Protein AF-A0A7C2ZKS8-F1 (afdb_monomer_lite)

pLDDT: mean 88.7, std 16.98, range [38.91, 98.94]

Secondary structure (DSSP, 8-state):
------------------S----EEEEEE--SSSEE--EEEEE-SS-EEEE----EEPPTTSSS-HHHHHHHHHHHHHHHHHHHTT-SEEEE-S-STTT--S-GGGGTTSEEEE--TTSS--HHHHHHHHHHHHHHHHHHHSS---PPP-

Foldseek 3Di:
DDDDPDDDDDDDDDPPPCPPFDKDKDQLDPDQQFKHARWMWIDTPPFIEIFQLAIHTHDPPHDDDPVVSVVSSVSSNVSSLVSLVVGQAYEQEFQDRRRDDLPLVSCPNHHYHYDDLPPPDDPVRSVSVLSSVQSNCCVPVVDGDDDDDD

Sequence (150 aa):
MNDHGSRVKEPSNLPSSHASRGIRFKLVWFDSFGAKSSCVLVETDDVTVLIDPGVAVMHPSFPASSVEKALWAAKGRRAIVNAARRADVIVVSHYHWDHFTRDPDVYRNKLLLAKNPNEYINDSQRKRAVEFYSNLWKTFGGKTIEFKPR

Structure (mmCIF, N/CA/C/O backbone):
data_AF-A0A7C2ZKS8-F1
#
_entry.id   AF-A0A7C2ZKS8-F1
#
loop_
_atom_site.group_PDB
_atom_site.id
_atom_site.type_symbol
_atom_site.label_atom_id
_atom_site.label_alt_id
_atom_site.label_comp_id
_atom_site.label_asym_id
_atom_site.label_entity_id
_atom_site.label_seq_id
_atom_site.pdbx_PDB_ins_code
_atom_site.Cartn_x
_atom_site.Cartn_y
_atom_site.Cartn_z
_atom_site.occupancy
_atom_site.B_iso_or_equiv
_atom_site.auth_seq_id
_atom_site.auth_comp_id
_atom_site.auth_asym_id
_atom_site.auth_atom_id
_atom_site.pdbx_PDB_model_num
ATOM 1 N N . MET A 1 1 ? -64.590 -29.586 42.656 1.00 47.16 1 MET A N 1
ATOM 2 C CA . MET A 1 1 ? -63.423 -30.009 41.851 1.00 47.16 1 MET A CA 1
ATOM 3 C C . MET A 1 1 ? -63.354 -29.125 40.618 1.00 47.16 1 MET A C 1
ATOM 5 O O . MET A 1 1 ? -64.418 -28.791 40.112 1.00 47.16 1 MET A O 1
ATOM 9 N N . ASN A 1 2 ? -62.132 -28.780 40.192 1.00 38.91 2 ASN A N 1
ATOM 10 C CA . ASN A 1 2 ? -61.731 -27.893 39.078 1.00 38.91 2 ASN A CA 1
ATOM 11 C C . ASN A 1 2 ? -61.537 -26.440 39.550 1.00 38.91 2 ASN A C 1
ATOM 13 O O . ASN A 1 2 ? -62.477 -25.655 39.570 1.00 38.91 2 ASN A O 1
ATOM 17 N N . ASP A 1 3 ? -60.454 -26.132 40.262 1.00 41.72 3 ASP A N 1
ATOM 18 C CA . ASP A 1 3 ? -59.037 -25.995 39.855 1.00 41.72 3 ASP A CA 1
ATOM 19 C C . ASP A 1 3 ? -58.748 -24.716 39.046 1.00 41.72 3 ASP A C 1
ATOM 21 O O . ASP A 1 3 ? -59.310 -24.456 37.982 1.00 41.72 3 ASP A O 1
ATOM 25 N N . HIS A 1 4 ? -57.894 -23.889 39.644 1.00 47.81 4 HIS A N 1
ATOM 26 C CA . HIS A 1 4 ? -57.495 -22.556 39.233 1.00 47.81 4 HIS A CA 1
ATOM 27 C C . HIS A 1 4 ? -56.308 -22.652 38.272 1.00 47.81 4 HIS A C 1
ATOM 29 O O . HIS A 1 4 ? -55.168 -22.830 38.693 1.00 47.81 4 HIS A O 1
ATOM 35 N N . GLY A 1 5 ? -56.563 -22.463 36.976 1.00 40.81 5 GLY A N 1
ATOM 36 C CA . GLY A 1 5 ? -55.514 -22.323 35.967 1.00 40.81 5 GLY A CA 1
ATOM 37 C C . GLY A 1 5 ? -54.734 -21.018 36.142 1.00 40.81 5 GLY A C 1
ATOM 38 O O . GLY A 1 5 ? -55.121 -19.967 35.629 1.00 40.81 5 GLY A O 1
ATOM 39 N N . SER A 1 6 ? -53.625 -21.084 36.872 1.00 46.25 6 SER A N 1
ATOM 40 C CA . SER A 1 6 ? -52.622 -20.032 36.999 1.00 46.25 6 SER A CA 1
ATOM 41 C C . SER A 1 6 ? -51.887 -19.839 35.666 1.00 46.25 6 SER A C 1
ATOM 43 O O . SER A 1 6 ? -51.210 -20.721 35.145 1.00 46.25 6 SER A O 1
ATOM 45 N N . ARG A 1 7 ? -52.032 -18.645 35.082 1.00 48.78 7 ARG A N 1
ATOM 46 C CA . ARG A 1 7 ? -51.347 -18.240 33.850 1.00 48.78 7 ARG A CA 1
ATOM 47 C C . ARG A 1 7 ? -49.870 -17.985 34.156 1.00 48.78 7 ARG A C 1
ATOM 49 O O . ARG A 1 7 ? -49.509 -16.907 34.626 1.00 48.78 7 ARG A O 1
ATOM 56 N N . VAL A 1 8 ? -49.026 -18.977 33.889 1.00 46.84 8 VAL A N 1
ATOM 57 C CA . VAL A 1 8 ? -47.565 -18.832 33.895 1.00 46.84 8 VAL A CA 1
ATOM 58 C C . VAL A 1 8 ? -47.191 -17.815 32.813 1.00 46.84 8 VAL A C 1
ATOM 60 O O . VAL A 1 8 ? -47.468 -18.015 31.632 1.00 46.84 8 VAL A O 1
ATOM 63 N N . LYS A 1 9 ? -46.619 -16.677 33.219 1.00 50.72 9 LYS A N 1
ATOM 64 C CA . LYS A 1 9 ? -45.973 -15.740 32.295 1.00 50.72 9 LYS A CA 1
ATOM 65 C C . LYS A 1 9 ? -44.639 -16.355 31.881 1.00 50.72 9 LYS A C 1
ATOM 67 O O . LYS A 1 9 ? -43.769 -16.523 32.732 1.00 50.72 9 LYS A O 1
ATOM 72 N N . GLU A 1 10 ? -44.488 -16.687 30.603 1.00 43.31 10 GLU A N 1
ATOM 73 C CA . GLU A 1 10 ? -43.179 -17.027 30.045 1.00 43.31 10 GLU A CA 1
ATOM 74 C C . GLU A 1 10 ? -42.218 -15.835 30.196 1.00 43.31 10 GLU A C 1
ATOM 76 O O . GLU A 1 10 ? -42.640 -14.683 30.017 1.00 43.31 10 GLU A O 1
ATOM 81 N N . PRO A 1 11 ? -40.943 -16.067 30.552 1.00 43.53 11 PRO A N 1
ATOM 82 C CA . PRO A 1 11 ? -39.980 -14.991 30.657 1.00 43.53 11 PRO A CA 1
ATOM 83 C C . PRO A 1 11 ? -39.669 -14.430 29.268 1.00 43.53 11 PRO A C 1
ATOM 85 O O . PRO A 1 11 ? -39.454 -15.151 28.299 1.00 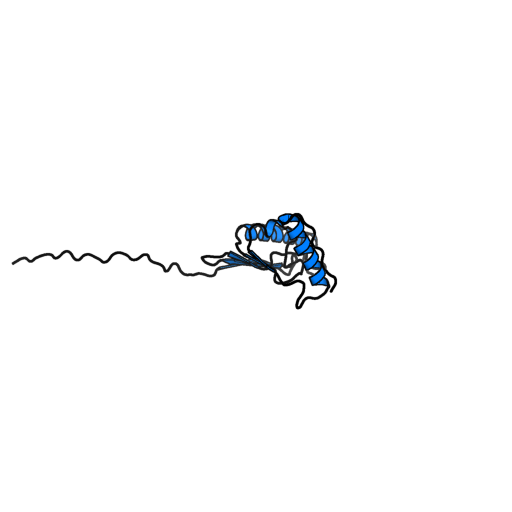43.53 11 PRO A O 1
ATOM 88 N N . SER A 1 12 ? -39.645 -13.102 29.215 1.00 50.84 12 SER A N 1
ATOM 89 C CA . SER A 1 12 ? -39.218 -12.271 28.096 1.00 50.84 12 SER A CA 1
ATOM 90 C C . SER A 1 12 ? -37.953 -12.804 27.419 1.00 50.84 12 SER A C 1
ATOM 92 O O . SER A 1 12 ? -36.918 -12.938 28.073 1.00 50.84 12 SER A O 1
ATOM 94 N N . ASN A 1 13 ? -38.025 -13.018 26.103 1.00 45.91 13 ASN A N 1
ATOM 95 C CA . ASN A 1 13 ? -36.863 -13.228 25.245 1.00 45.91 13 ASN A CA 1
ATOM 96 C C . ASN A 1 13 ? -35.845 -12.097 25.462 1.00 45.91 13 ASN A C 1
ATOM 98 O O . ASN A 1 13 ? -36.068 -10.959 25.045 1.00 45.91 13 ASN A O 1
ATOM 102 N N . LEU A 1 14 ? -34.726 -12.417 26.117 1.00 52.81 14 LEU A N 1
ATOM 103 C CA . LEU A 1 14 ? -33.522 -11.595 26.065 1.00 52.81 14 LEU A CA 1
ATOM 104 C C . LEU A 1 14 ? -33.044 -11.506 24.605 1.00 52.81 14 LEU A C 1
ATOM 106 O O . LEU A 1 14 ? -33.163 -12.490 23.869 1.00 52.81 14 LEU A O 1
ATOM 110 N N . PRO A 1 15 ? -32.470 -10.372 24.168 1.00 44.88 15 PRO A N 1
ATOM 111 C CA . PRO A 1 15 ? -31.873 -10.290 22.844 1.00 44.88 15 PRO A CA 1
ATOM 112 C C . PRO A 1 15 ? -30.735 -11.313 22.743 1.00 44.88 15 PRO A C 1
ATOM 114 O O . PRO A 1 15 ? -29.824 -11.330 23.572 1.00 44.88 15 PRO A O 1
ATOM 117 N N . SER A 1 16 ? -30.792 -12.173 21.726 1.00 48.72 16 SER A N 1
ATOM 118 C CA . SER A 1 16 ? -29.760 -13.162 21.418 1.00 48.72 16 SER A CA 1
ATOM 119 C C . SER A 1 16 ? -28.473 -12.456 20.970 1.00 48.72 16 SER A C 1
ATOM 121 O O . SER A 1 16 ? -28.247 -12.234 19.781 1.00 48.72 16 SER A O 1
ATOM 123 N N . SER A 1 17 ? -27.621 -12.071 21.917 1.00 54.75 17 SER A N 1
ATOM 124 C CA . SER A 1 17 ? -26.376 -11.323 21.684 1.00 54.75 17 SER A CA 1
ATOM 125 C C . SER A 1 17 ? -25.179 -12.202 21.298 1.00 54.75 17 SER A C 1
ATOM 127 O O . SER A 1 17 ? -24.029 -11.870 21.588 1.00 54.75 17 SER A O 1
ATOM 129 N N . HIS A 1 18 ? -25.421 -13.309 20.598 1.00 52.72 18 HIS A N 1
ATOM 130 C CA . HIS A 1 18 ? -24.368 -14.210 20.132 1.00 52.72 18 HIS A CA 1
ATOM 131 C C . HIS A 1 18 ? -24.548 -14.558 18.651 1.00 52.72 18 HIS A C 1
ATOM 133 O O . HIS A 1 18 ? -24.567 -15.723 18.267 1.00 52.72 18 HIS A O 1
ATOM 139 N N . ALA A 1 19 ? -24.645 -13.533 17.797 1.00 59.50 19 ALA A N 1
ATOM 140 C CA . ALA A 1 19 ? -24.120 -13.690 16.445 1.00 59.50 19 ALA A CA 1
ATOM 141 C C . ALA A 1 19 ? -22.628 -14.025 16.599 1.00 59.50 19 ALA A C 1
ATOM 143 O O . ALA A 1 19 ? -21.915 -13.347 17.340 1.00 59.50 19 ALA A O 1
ATOM 144 N N . SER A 1 20 ? -22.182 -15.130 16.009 1.00 54.72 20 SER A N 1
ATOM 145 C CA . SER A 1 20 ? -20.803 -15.600 16.123 1.00 54.72 20 SER A CA 1
ATOM 146 C C . SER A 1 20 ? -19.832 -14.476 15.762 1.00 54.72 20 SER A C 1
ATOM 148 O O . SER A 1 20 ? -19.815 -14.052 14.606 1.00 54.72 20 SER A O 1
ATOM 150 N N . ARG A 1 21 ? -19.024 -14.025 16.729 1.00 65.94 21 ARG A N 1
ATOM 151 C CA . ARG A 1 21 ? -17.939 -13.073 16.481 1.00 65.94 21 ARG A CA 1
ATOM 152 C C . ARG A 1 21 ? -16.917 -13.725 15.567 1.00 65.94 21 ARG A C 1
ATOM 154 O O . ARG A 1 21 ? -16.159 -14.589 16.008 1.00 65.94 21 ARG A O 1
ATOM 161 N N . GLY A 1 22 ? -16.962 -13.390 14.284 1.00 84.81 22 GLY A N 1
ATOM 162 C CA . GLY A 1 22 ? -16.230 -14.110 13.250 1.00 84.81 22 GLY A CA 1
ATOM 163 C C . GLY A 1 22 ? -15.167 -13.234 12.613 1.00 84.81 22 GLY A C 1
ATOM 164 O O . GLY A 1 22 ? -15.488 -12.212 12.018 1.00 84.81 22 GLY A O 1
ATOM 165 N N . ILE A 1 23 ? -13.909 -13.668 12.668 1.00 95.06 23 ILE A N 1
ATOM 166 C CA . ILE A 1 23 ? -12.851 -13.083 11.841 1.00 95.06 23 ILE A CA 1
ATOM 167 C C . ILE A 1 23 ? -12.920 -13.746 10.467 1.00 95.06 23 ILE A C 1
ATOM 169 O O . ILE A 1 23 ? -12.784 -14.966 10.350 1.00 95.06 23 ILE A O 1
ATOM 173 N N . ARG A 1 24 ? -13.108 -12.947 9.417 1.00 96.56 24 ARG A N 1
ATOM 174 C CA . ARG A 1 24 ? -12.983 -13.387 8.023 1.00 96.56 24 ARG A CA 1
ATOM 175 C C . ARG A 1 24 ? -11.754 -12.745 7.410 1.00 96.56 24 ARG A C 1
ATOM 177 O O . ARG A 1 24 ? -11.436 -11.599 7.703 1.00 96.56 24 ARG A O 1
ATOM 184 N N . PHE A 1 25 ? -11.077 -13.464 6.526 1.00 96.81 25 PHE A N 1
ATOM 185 C CA . PHE A 1 25 ? -9.995 -12.887 5.743 1.00 96.81 25 PHE A CA 1
ATOM 186 C C . PHE A 1 25 ? -10.114 -13.276 4.275 1.00 96.81 25 PHE A C 1
ATOM 188 O O . PHE A 1 25 ? -10.605 -14.349 3.923 1.00 96.81 25 PHE A O 1
ATOM 195 N N . LYS A 1 26 ? -9.648 -12.380 3.409 1.00 97.94 26 LYS A N 1
ATOM 196 C CA . LYS A 1 26 ? -9.589 -12.562 1.964 1.00 97.94 26 LYS A CA 1
ATOM 197 C C . LYS A 1 26 ? -8.220 -12.140 1.460 1.00 97.94 26 LYS A C 1
ATOM 199 O O . LYS A 1 26 ? -7.814 -10.995 1.643 1.00 97.94 26 LYS A O 1
ATOM 204 N N . LEU A 1 27 ? -7.561 -13.036 0.736 1.00 98.19 27 LEU A N 1
ATOM 205 C CA . LEU A 1 27 ? -6.410 -12.688 -0.091 1.00 98.19 27 LEU A CA 1
ATOM 206 C C . LEU A 1 27 ? -6.925 -11.858 -1.279 1.00 98.19 27 LEU A C 1
ATOM 208 O O . LEU A 1 27 ? -7.576 -12.388 -2.180 1.00 98.19 27 LEU A O 1
ATOM 212 N N . VAL A 1 28 ? -6.732 -10.537 -1.238 1.00 98.19 28 VAL A N 1
ATOM 213 C CA . VAL A 1 28 ? -7.241 -9.607 -2.264 1.00 98.19 28 VAL A CA 1
ATOM 214 C C . VAL A 1 28 ? -6.432 -9.757 -3.544 1.00 98.19 28 VAL A C 1
ATOM 216 O O . VAL A 1 28 ? -6.995 -9.876 -4.633 1.00 98.19 28 VAL A O 1
ATOM 219 N N . TRP A 1 29 ? -5.111 -9.763 -3.389 1.00 98.00 29 TRP A N 1
ATOM 220 C CA . TRP A 1 29 ? -4.151 -10.170 -4.400 1.00 98.00 29 TRP A CA 1
ATOM 221 C C . TRP A 1 29 ? -2.924 -10.701 -3.660 1.00 98.00 29 TRP A C 1
ATOM 223 O O . TRP A 1 29 ? -2.346 -9.994 -2.841 1.00 98.00 29 TRP A O 1
ATOM 233 N N . PHE A 1 30 ? -2.567 -11.958 -3.899 1.00 94.88 30 PHE A N 1
ATOM 234 C CA . PHE A 1 30 ? -1.475 -12.629 -3.195 1.00 94.88 30 PHE A CA 1
ATOM 235 C C . PHE A 1 30 ? -0.768 -13.558 -4.182 1.00 94.88 30 PHE A C 1
ATOM 237 O O . PHE A 1 30 ? -0.955 -14.771 -4.179 1.00 94.88 30 PHE A O 1
ATOM 244 N N . ASP A 1 31 ? -0.056 -12.943 -5.122 1.00 89.75 31 ASP A N 1
ATOM 245 C CA . ASP A 1 31 ? 0.596 -13.620 -6.240 1.00 89.75 31 ASP A CA 1
ATOM 246 C C . ASP A 1 31 ? 2.103 -13.365 -6.210 1.00 89.75 31 ASP A C 1
ATOM 248 O O . ASP A 1 31 ? 2.573 -12.317 -5.764 1.00 89.75 31 ASP A O 1
ATOM 252 N N . SER A 1 32 ? 2.857 -14.328 -6.726 1.00 84.31 32 SER A N 1
ATOM 253 C CA . SER A 1 32 ? 4.285 -14.206 -7.005 1.00 84.31 32 SER A CA 1
ATOM 254 C C . SER A 1 32 ? 4.646 -14.676 -8.419 1.00 84.31 32 SER A C 1
ATOM 256 O O . SER A 1 32 ? 5.820 -14.684 -8.770 1.00 84.31 32 SER A O 1
ATOM 258 N N . PHE A 1 33 ? 3.675 -15.032 -9.264 1.00 83.88 33 PHE A N 1
ATOM 259 C CA . PHE A 1 33 ? 3.925 -15.586 -10.593 1.00 83.88 33 PHE A CA 1
ATOM 260 C C . PHE A 1 33 ? 4.122 -14.506 -11.664 1.00 83.88 33 PHE A C 1
ATOM 262 O O . PHE A 1 33 ? 4.982 -14.641 -12.539 1.00 83.88 33 PHE A O 1
ATOM 269 N N . GLY A 1 34 ? 3.381 -13.395 -11.588 1.00 88.62 34 GLY A N 1
ATOM 270 C CA . GLY A 1 34 ? 3.553 -12.288 -12.535 1.00 88.62 34 GLY A CA 1
ATOM 271 C C . GLY A 1 34 ? 3.181 -10.898 -12.025 1.00 88.62 34 GLY A C 1
ATOM 272 O O . GLY A 1 34 ? 3.681 -9.907 -12.565 1.00 88.62 34 GLY A O 1
ATOM 273 N N . ALA A 1 35 ? 2.391 -10.798 -10.958 1.00 94.88 35 ALA A N 1
ATOM 274 C CA . ALA A 1 35 ? 2.070 -9.535 -10.304 1.00 94.88 35 ALA A CA 1
ATOM 275 C C . ALA A 1 35 ? 2.190 -9.680 -8.785 1.00 94.88 35 ALA A C 1
ATOM 277 O O . ALA A 1 35 ? 1.233 -10.047 -8.106 1.00 94.88 35 ALA A O 1
ATOM 278 N N . LYS A 1 36 ? 3.376 -9.358 -8.266 1.00 96.50 36 LYS A N 1
ATOM 279 C CA . LYS A 1 36 ? 3.726 -9.468 -6.854 1.00 96.50 36 LYS A CA 1
ATOM 280 C C . LYS A 1 36 ? 2.789 -8.650 -5.971 1.00 96.50 36 LYS A C 1
ATOM 282 O O . LYS A 1 36 ? 2.611 -7.461 -6.238 1.00 96.50 36 LYS A O 1
ATOM 287 N N . SER A 1 37 ? 2.235 -9.261 -4.928 1.00 97.69 37 SER A N 1
ATOM 288 C CA . SER A 1 37 ? 1.467 -8.582 -3.875 1.00 97.69 37 SER A CA 1
ATOM 289 C C . SER A 1 37 ? 1.349 -9.467 -2.640 1.00 97.69 37 SER A C 1
ATOM 291 O O . SER A 1 37 ? 1.419 -10.689 -2.755 1.00 97.69 37 SER A O 1
ATOM 293 N N . SER A 1 38 ? 1.107 -8.842 -1.490 1.00 97.69 38 SER A N 1
ATOM 294 C CA . SER A 1 38 ? 0.719 -9.515 -0.245 1.00 97.69 38 SER A CA 1
ATOM 295 C C . SER A 1 38 ? -0.534 -8.877 0.370 1.00 97.69 38 SER A C 1
ATOM 297 O O . SER A 1 38 ? -0.620 -8.710 1.583 1.00 97.69 38 SER A O 1
ATOM 299 N N . CYS A 1 39 ? -1.499 -8.482 -0.465 1.00 98.62 39 CYS A N 1
ATOM 300 C CA . CYS A 1 39 ? -2.658 -7.711 -0.030 1.00 98.62 39 CYS A CA 1
ATOM 301 C C . CYS A 1 39 ? -3.757 -8.600 0.571 1.00 98.62 39 CYS A C 1
ATOM 303 O O . CYS A 1 39 ? -4.326 -9.465 -0.110 1.00 98.62 39 CYS A O 1
ATOM 305 N N . VAL A 1 40 ? -4.098 -8.351 1.837 1.00 98.69 40 VAL A N 1
ATOM 306 C CA . VAL A 1 40 ? -5.084 -9.129 2.603 1.00 98.69 40 VAL A CA 1
ATOM 307 C C . VAL A 1 40 ? -6.128 -8.200 3.207 1.00 98.69 40 VAL A C 1
ATOM 309 O O . VAL A 1 40 ? -5.791 -7.198 3.827 1.00 98.69 40 VAL A O 1
ATOM 312 N N . LEU A 1 41 ? -7.403 -8.543 3.050 1.00 98.75 41 LEU A N 1
ATOM 313 C CA . LEU A 1 41 ? -8.504 -7.888 3.745 1.00 98.75 41 LEU A CA 1
ATOM 314 C C . LEU A 1 41 ? -8.944 -8.766 4.911 1.00 98.75 41 LEU A C 1
ATOM 316 O O . LEU A 1 41 ? -9.266 -9.932 4.696 1.00 98.75 41 LEU A O 1
ATOM 320 N N . VAL A 1 42 ? -8.983 -8.204 6.111 1.00 98.50 42 VAL A N 1
ATOM 321 C CA . VAL A 1 42 ? -9.476 -8.847 7.329 1.00 98.50 42 VAL A CA 1
ATOM 322 C C . VAL A 1 42 ? -10.730 -8.106 7.777 1.00 98.50 42 VAL A C 1
ATOM 324 O O . VAL A 1 42 ? -10.718 -6.887 7.896 1.00 98.50 42 VAL A O 1
ATOM 327 N N . GLU A 1 43 ? -11.813 -8.835 7.995 1.00 98.12 43 GLU A N 1
ATOM 328 C CA . GLU A 1 43 ? -13.113 -8.308 8.404 1.00 98.12 43 GLU A CA 1
ATOM 329 C C . GLU A 1 43 ? -13.465 -8.914 9.767 1.00 98.12 43 GLU A C 1
ATOM 331 O O . GLU A 1 43 ? -13.544 -10.140 9.904 1.00 98.12 43 GLU A O 1
ATOM 336 N N . THR A 1 44 ? -13.668 -8.059 10.766 1.00 96.38 44 THR A N 1
ATOM 337 C CA . THR A 1 44 ? -14.322 -8.408 12.036 1.00 96.38 44 THR A CA 1
ATOM 338 C C . THR A 1 44 ? -15.756 -7.870 12.030 1.00 96.38 44 THR A C 1
ATOM 340 O O . THR A 1 44 ? -16.244 -7.384 11.006 1.00 96.38 44 THR A O 1
ATOM 343 N N . ASP A 1 45 ? -16.463 -7.978 13.155 1.00 94.50 45 ASP A N 1
ATOM 344 C CA . ASP A 1 45 ? -17.828 -7.451 13.269 1.00 94.50 45 ASP A CA 1
ATOM 345 C C . ASP A 1 45 ? -17.876 -5.913 13.310 1.00 94.50 45 ASP A C 1
ATOM 347 O O . ASP A 1 45 ? -18.919 -5.323 13.039 1.00 94.50 45 ASP A O 1
ATOM 351 N N . ASP A 1 46 ? -16.764 -5.268 13.668 1.00 95.88 46 ASP A N 1
ATOM 352 C CA . ASP A 1 46 ? -16.672 -3.843 13.994 1.00 95.88 46 ASP A CA 1
ATOM 353 C C . ASP A 1 46 ? -15.611 -3.076 13.193 1.00 95.88 46 ASP A C 1
ATOM 355 O O . ASP A 1 46 ? -15.694 -1.851 13.107 1.00 95.88 46 ASP A O 1
ATOM 359 N N . VAL A 1 47 ? -14.628 -3.761 12.600 1.00 97.75 47 VAL A N 1
ATOM 360 C CA . VAL A 1 47 ? -13.562 -3.122 11.824 1.00 97.75 47 VAL A CA 1
ATOM 361 C C . VAL A 1 47 ? -13.138 -3.962 10.621 1.00 97.75 47 VAL A C 1
ATOM 363 O O . VAL A 1 47 ? -12.960 -5.180 10.682 1.00 97.75 47 VAL A O 1
ATOM 366 N N . THR A 1 48 ? -12.915 -3.283 9.500 1.00 98.56 48 THR A N 1
ATOM 367 C CA . THR A 1 48 ? -12.309 -3.867 8.307 1.00 98.56 48 THR A CA 1
ATOM 368 C C . THR A 1 48 ? -10.896 -3.325 8.110 1.00 98.56 48 THR A C 1
ATOM 370 O O . THR A 1 48 ? -10.681 -2.121 7.957 1.00 98.56 48 THR A O 1
ATOM 373 N N . VAL A 1 49 ? -9.913 -4.222 8.072 1.00 98.81 49 VAL A N 1
ATOM 374 C CA . VAL A 1 49 ? -8.487 -3.898 7.948 1.00 98.81 49 VAL A CA 1
ATOM 375 C C . VAL A 1 49 ? -7.960 -4.385 6.603 1.00 98.81 49 VAL A C 1
ATOM 377 O O . VAL A 1 49 ? -8.016 -5.575 6.300 1.00 98.81 49 VAL A O 1
ATOM 380 N N . LEU A 1 50 ? -7.409 -3.480 5.796 1.00 98.88 50 LEU A N 1
ATOM 381 C CA . LEU A 1 50 ? -6.682 -3.822 4.574 1.00 98.88 50 LEU A CA 1
ATOM 382 C C . LEU A 1 50 ? -5.178 -3.739 4.825 1.00 98.88 50 LEU A C 1
ATOM 384 O O . LEU A 1 50 ? -4.649 -2.680 5.151 1.00 98.88 50 LEU A O 1
ATOM 388 N N . ILE A 1 51 ? -4.486 -4.853 4.648 1.00 98.88 51 ILE A N 1
ATOM 389 C CA . ILE A 1 51 ? -3.053 -4.980 4.888 1.00 98.88 51 ILE A CA 1
ATOM 390 C C . ILE A 1 51 ? -2.331 -4.977 3.545 1.00 98.88 51 ILE A C 1
ATOM 392 O O . ILE A 1 51 ? -2.701 -5.727 2.644 1.00 98.88 51 ILE A O 1
ATOM 396 N N . ASP A 1 52 ? -1.304 -4.137 3.440 1.00 98.69 52 ASP A N 1
ATOM 397 C CA . ASP A 1 52 ? -0.353 -4.043 2.334 1.00 98.69 52 ASP A CA 1
ATOM 398 C C . ASP A 1 52 ? -0.995 -3.889 0.938 1.00 98.69 52 ASP A C 1
ATOM 400 O O . ASP A 1 52 ? -0.850 -4.758 0.071 1.00 98.69 52 ASP A O 1
ATOM 404 N N . PRO A 1 53 ? -1.702 -2.770 0.672 1.00 98.44 53 PRO A N 1
ATOM 405 C CA . PRO A 1 53 ? -2.429 -2.526 -0.575 1.00 98.44 53 PRO A CA 1
ATOM 406 C C . PRO A 1 53 ? -1.509 -2.153 -1.754 1.00 98.44 53 PRO A C 1
ATOM 408 O O . PRO A 1 53 ? -1.711 -1.133 -2.419 1.00 98.44 53 PRO A O 1
ATOM 411 N N . GLY A 1 54 ? -0.488 -2.961 -2.034 1.00 98.06 54 GLY A N 1
ATOM 412 C CA . GLY A 1 54 ? 0.426 -2.785 -3.161 1.00 98.06 54 GLY A CA 1
ATOM 413 C C . GLY A 1 54 ? 0.349 -3.914 -4.179 1.00 98.06 54 GLY A C 1
ATOM 414 O O . GLY A 1 54 ? -0.081 -5.025 -3.886 1.00 98.06 54 GLY A O 1
ATOM 415 N N . VAL A 1 55 ? 0.767 -3.625 -5.409 1.00 98.19 55 VAL A N 1
ATOM 416 C CA . VAL A 1 55 ? 0.985 -4.644 -6.441 1.00 98.19 55 VAL A CA 1
ATOM 417 C C . VAL A 1 55 ? 2.019 -4.150 -7.445 1.00 98.19 55 VAL A C 1
ATOM 419 O O . VAL A 1 55 ? 1.933 -3.024 -7.951 1.00 98.19 55 VAL A O 1
ATOM 422 N N . ALA A 1 56 ? 2.982 -5.005 -7.773 1.00 97.31 56 ALA A N 1
ATOM 423 C CA . ALA A 1 56 ? 4.054 -4.697 -8.710 1.00 97.31 56 ALA A CA 1
ATOM 424 C C . ALA A 1 56 ? 4.200 -5.790 -9.771 1.00 97.31 56 ALA A C 1
ATOM 426 O O . ALA A 1 56 ? 4.004 -6.972 -9.509 1.00 97.31 56 ALA A O 1
ATOM 427 N N . VAL A 1 57 ? 4.571 -5.392 -10.987 1.00 96.94 57 VAL A N 1
ATOM 428 C CA . VAL A 1 57 ? 4.954 -6.334 -12.049 1.00 96.94 57 VAL A CA 1
ATOM 429 C C . VAL A 1 57 ? 6.175 -7.120 -11.571 1.00 96.94 57 VAL A C 1
ATOM 431 O O . VAL A 1 57 ? 7.130 -6.531 -11.061 1.00 96.94 57 VAL A O 1
ATOM 434 N N . MET A 1 58 ? 6.140 -8.443 -11.718 1.00 95.38 58 MET A N 1
ATOM 435 C CA . MET A 1 58 ? 7.248 -9.298 -11.303 1.00 95.38 58 MET A CA 1
ATOM 436 C C . MET A 1 58 ? 8.457 -9.168 -12.243 1.00 95.38 58 MET A C 1
ATOM 438 O O . MET A 1 58 ? 8.316 -8.820 -13.416 1.00 95.38 58 MET A O 1
ATOM 442 N N . H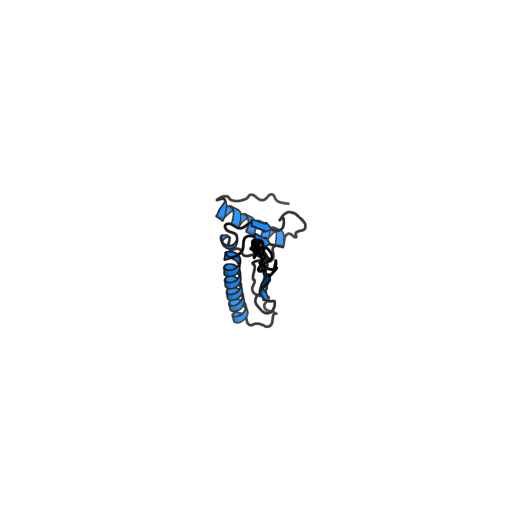IS A 1 59 ? 9.651 -9.487 -11.737 1.00 93.50 59 HIS A N 1
ATOM 443 C CA . HIS A 1 59 ? 10.890 -9.480 -12.517 1.00 93.50 59 HIS A CA 1
ATOM 444 C C . HIS A 1 59 ? 10.757 -10.297 -13.829 1.00 93.50 59 HIS A C 1
ATOM 446 O O . HIS A 1 59 ? 10.049 -11.312 -13.854 1.00 93.50 59 HIS A O 1
ATOM 452 N N . PRO A 1 60 ? 11.432 -9.909 -14.933 1.00 92.38 60 PRO A N 1
ATOM 453 C CA . PRO A 1 60 ? 11.360 -10.625 -16.210 1.00 92.38 60 PRO A CA 1
ATOM 454 C C . PRO A 1 60 ? 11.657 -12.125 -16.125 1.00 92.38 60 PRO A C 1
ATOM 456 O O . PRO A 1 60 ? 11.031 -12.885 -16.850 1.00 92.38 60 PRO A O 1
ATOM 459 N N . SER A 1 61 ? 12.513 -12.553 -15.192 1.00 93.19 61 SER A N 1
ATOM 460 C CA . SER A 1 61 ? 12.866 -13.969 -14.984 1.00 93.19 61 SER A CA 1
ATOM 461 C C . SER A 1 61 ? 11.723 -14.860 -14.483 1.00 93.19 61 SER A C 1
ATOM 463 O O . SER A 1 61 ? 11.873 -16.076 -14.476 1.00 93.19 61 SER A O 1
ATOM 465 N N . PHE A 1 62 ? 10.608 -14.288 -14.020 1.00 93.00 62 PHE A N 1
ATOM 466 C CA . PHE A 1 62 ? 9.437 -15.065 -13.615 1.00 93.00 62 PHE A CA 1
ATOM 467 C C . PHE A 1 62 ? 8.627 -15.531 -14.835 1.00 93.00 62 PHE A C 1
ATOM 469 O O . PHE A 1 62 ? 8.574 -14.805 -15.830 1.00 93.00 62 PHE A O 1
ATOM 476 N N . PRO A 1 63 ? 7.967 -16.696 -14.753 1.00 91.25 63 PRO A N 1
ATOM 477 C CA . PRO A 1 63 ? 7.504 -17.479 -15.907 1.00 91.25 63 PRO A CA 1
ATOM 478 C C . PRO A 1 63 ? 6.415 -16.831 -16.773 1.00 91.25 63 PRO A C 1
ATOM 480 O O . PRO A 1 63 ? 6.252 -17.226 -17.923 1.00 91.25 63 PRO A O 1
ATOM 483 N N . ALA A 1 64 ? 5.677 -15.843 -16.264 1.00 94.19 64 ALA A N 1
ATOM 484 C CA . ALA A 1 64 ? 4.635 -15.170 -17.036 1.00 94.19 64 ALA A CA 1
ATOM 485 C C . ALA A 1 64 ? 5.197 -14.231 -18.118 1.00 94.19 64 ALA A C 1
ATOM 487 O O . ALA A 1 64 ? 6.208 -13.543 -17.915 1.00 94.19 64 ALA A O 1
ATOM 488 N N . SER A 1 65 ? 4.496 -14.130 -19.248 1.00 95.44 65 SER A N 1
ATOM 489 C CA . SER A 1 65 ? 4.830 -13.168 -20.301 1.00 95.44 65 SER A CA 1
ATOM 490 C C . SER A 1 65 ? 4.674 -11.722 -19.813 1.00 95.44 65 SER A C 1
ATOM 492 O O . SER A 1 65 ? 3.914 -11.425 -18.888 1.00 95.44 65 SER A O 1
ATOM 494 N N . SER A 1 66 ? 5.355 -10.774 -20.461 1.00 95.88 66 SER A N 1
ATOM 495 C CA . SER A 1 66 ? 5.237 -9.346 -20.119 1.00 95.88 66 SER A CA 1
ATOM 496 C C . SER A 1 66 ? 3.790 -8.834 -20.196 1.00 95.88 66 SER A C 1
ATOM 498 O O . SER A 1 66 ? 3.386 -8.006 -19.379 1.00 95.88 66 SER A O 1
ATOM 500 N N . VAL A 1 67 ? 2.997 -9.357 -21.141 1.00 96.94 67 VAL A N 1
ATOM 501 C CA . VAL A 1 67 ? 1.576 -9.013 -21.308 1.00 96.94 67 VAL A CA 1
ATOM 502 C C . VAL A 1 67 ? 0.748 -9.529 -20.132 1.00 96.94 67 VAL A C 1
ATOM 504 O O . VAL A 1 67 ? -0.032 -8.770 -19.554 1.00 96.94 67 VAL A O 1
ATOM 507 N N . GLU A 1 68 ? 0.946 -10.784 -19.728 1.00 96.94 68 GLU A N 1
ATOM 508 C CA . GLU A 1 68 ? 0.259 -11.366 -18.569 1.00 96.94 68 GLU A CA 1
ATOM 509 C C . GLU A 1 68 ? 0.612 -10.629 -17.281 1.00 96.94 68 GLU A C 1
ATOM 511 O O . GLU A 1 68 ? -0.288 -10.244 -16.536 1.00 96.94 68 GLU A O 1
ATOM 516 N N . LYS A 1 69 ? 1.899 -10.337 -17.053 1.00 97.25 69 LYS A N 1
ATOM 517 C CA . LYS A 1 69 ? 2.356 -9.577 -15.879 1.00 97.25 69 LYS A CA 1
ATOM 518 C C . LYS A 1 69 ? 1.676 -8.208 -15.793 1.00 97.25 69 LYS A C 1
ATOM 520 O O . LYS A 1 69 ? 1.189 -7.819 -14.730 1.00 97.25 69 LYS A O 1
ATOM 525 N N . ALA A 1 70 ? 1.593 -7.485 -16.911 1.00 97.31 70 ALA A N 1
ATOM 526 C CA . ALA A 1 70 ? 0.912 -6.192 -16.968 1.00 97.31 70 ALA A CA 1
ATOM 527 C C . ALA A 1 70 ? -0.600 -6.319 -16.711 1.00 97.31 70 ALA A C 1
ATOM 529 O O . ALA A 1 70 ? -1.161 -5.554 -15.916 1.00 97.31 70 ALA A O 1
ATOM 530 N N . LEU A 1 71 ? -1.254 -7.307 -17.334 1.00 97.75 71 LEU A N 1
ATOM 531 C CA . LEU A 1 71 ? -2.681 -7.582 -17.160 1.00 97.75 71 LEU A CA 1
ATOM 532 C C . LEU A 1 71 ? -3.013 -7.936 -15.706 1.00 97.75 71 LEU A C 1
ATOM 534 O O . LEU A 1 71 ? -3.971 -7.410 -15.137 1.00 97.75 71 LEU A O 1
ATOM 538 N N . TRP A 1 72 ? -2.227 -8.813 -15.093 1.00 97.94 72 TRP A N 1
ATOM 539 C CA . TRP A 1 72 ? -2.397 -9.236 -13.708 1.00 97.94 72 TRP A CA 1
ATOM 540 C C . TRP A 1 72 ? -2.137 -8.095 -12.732 1.00 97.94 72 TRP A C 1
ATOM 542 O O . TRP A 1 72 ? -2.943 -7.892 -11.830 1.00 97.94 72 TRP A O 1
ATOM 552 N N . ALA A 1 73 ? -1.116 -7.264 -12.957 1.00 97.56 73 ALA A N 1
ATOM 553 C CA . ALA A 1 73 ? -0.889 -6.081 -12.128 1.00 97.56 73 ALA A CA 1
ATOM 554 C C . ALA A 1 73 ? -2.056 -5.083 -12.225 1.00 97.56 73 ALA A C 1
ATOM 556 O O . ALA A 1 73 ? -2.443 -4.474 -11.226 1.00 97.56 73 ALA A O 1
ATOM 557 N N . ALA A 1 74 ? -2.664 -4.929 -13.406 1.00 97.88 74 ALA A N 1
ATOM 558 C CA . ALA A 1 74 ? -3.869 -4.117 -13.572 1.00 97.88 74 ALA A CA 1
ATOM 559 C C . ALA A 1 74 ? -5.088 -4.719 -12.847 1.00 97.88 74 ALA A C 1
ATOM 561 O O . ALA A 1 74 ? -5.829 -3.982 -12.192 1.00 97.88 74 ALA A O 1
ATOM 562 N N . LYS A 1 75 ? -5.285 -6.043 -12.917 1.00 98.12 75 LYS A N 1
ATOM 563 C CA . LYS A 1 75 ? -6.341 -6.751 -12.170 1.00 98.12 75 LYS A CA 1
ATOM 564 C C . LYS A 1 75 ? -6.146 -6.613 -10.657 1.00 98.12 75 LYS A C 1
ATOM 566 O O . LYS A 1 75 ? -7.090 -6.227 -9.971 1.00 98.12 75 LYS A O 1
ATOM 571 N N . GLY A 1 76 ? -4.926 -6.828 -10.168 1.00 97.88 76 GLY A N 1
ATOM 572 C CA . GLY A 1 76 ? -4.553 -6.644 -8.767 1.00 97.88 76 GLY A CA 1
ATOM 573 C C . GLY A 1 76 ? -4.827 -5.224 -8.286 1.00 97.88 76 GLY A C 1
ATOM 574 O O . GLY A 1 76 ? -5.508 -5.048 -7.281 1.00 97.88 76 GLY A O 1
ATOM 575 N N . ARG A 1 77 ? -4.430 -4.197 -9.055 1.00 98.19 77 ARG A N 1
ATOM 576 C CA . ARG A 1 77 ? -4.731 -2.791 -8.718 1.00 98.19 77 ARG A CA 1
ATOM 577 C C . ARG A 1 77 ? -6.230 -2.552 -8.548 1.00 98.19 77 ARG A C 1
ATOM 579 O O . ARG A 1 77 ? -6.641 -1.955 -7.559 1.00 98.19 77 ARG A O 1
ATOM 586 N N . ARG A 1 78 ? -7.056 -3.049 -9.476 1.00 98.31 78 ARG A N 1
ATOM 587 C CA . ARG A 1 78 ? -8.523 -2.915 -9.385 1.00 98.31 78 ARG A CA 1
ATOM 588 C C . ARG A 1 78 ? -9.088 -3.633 -8.156 1.00 98.31 78 ARG A C 1
ATOM 590 O O . ARG A 1 78 ? -9.944 -3.076 -7.474 1.00 98.31 78 ARG A O 1
ATOM 597 N N . ALA A 1 79 ? -8.608 -4.841 -7.860 1.00 98.44 79 ALA A N 1
ATOM 598 C CA . ALA A 1 79 ? -9.034 -5.602 -6.686 1.00 98.44 79 ALA A CA 1
ATOM 599 C C . ALA A 1 79 ? -8.687 -4.874 -5.377 1.00 98.44 79 ALA A C 1
ATOM 601 O O . ALA A 1 79 ? -9.544 -4.755 -4.502 1.00 98.44 79 ALA A O 1
ATOM 602 N N . ILE A 1 80 ? -7.473 -4.324 -5.286 1.00 98.62 80 ILE A N 1
ATOM 603 C CA . ILE A 1 80 ? -6.990 -3.548 -4.137 1.00 98.62 80 ILE A CA 1
ATOM 604 C C . ILE A 1 80 ? -7.838 -2.294 -3.923 1.00 98.62 80 ILE A C 1
ATOM 606 O O . ILE A 1 80 ? -8.317 -2.078 -2.814 1.00 98.62 80 ILE A O 1
ATOM 610 N N . VAL A 1 81 ? -8.098 -1.505 -4.972 1.00 98.50 81 VAL A N 1
ATOM 611 C CA . VAL A 1 81 ? -8.948 -0.302 -4.872 1.00 98.50 81 VAL A CA 1
ATOM 612 C C . VAL A 1 81 ? -10.356 -0.658 -4.387 1.00 98.50 81 VAL A C 1
ATOM 614 O O . VAL A 1 81 ? -10.906 0.013 -3.516 1.00 98.50 81 VAL A O 1
ATOM 617 N N . ASN A 1 82 ? -10.939 -1.746 -4.896 1.00 98.44 82 ASN A N 1
ATOM 618 C CA . ASN A 1 82 ? -12.255 -2.206 -4.449 1.00 98.44 82 ASN A CA 1
ATOM 619 C C . ASN A 1 82 ? -12.254 -2.695 -2.993 1.00 98.44 82 ASN A C 1
ATOM 621 O O . ASN A 1 82 ? -13.243 -2.504 -2.288 1.00 98.44 82 ASN A O 1
ATOM 625 N N . ALA A 1 83 ? -11.169 -3.318 -2.527 1.00 98.44 83 ALA A N 1
ATOM 626 C CA . ALA A 1 83 ? -11.025 -3.698 -1.125 1.00 98.44 83 ALA A CA 1
ATOM 627 C C . ALA A 1 83 ? -10.852 -2.468 -0.220 1.00 98.44 83 ALA A C 1
ATOM 629 O O . ALA A 1 83 ? -11.516 -2.383 0.807 1.00 98.44 83 ALA A O 1
ATOM 630 N N . ALA A 1 84 ? -10.056 -1.481 -0.640 1.00 98.50 84 ALA A N 1
ATOM 631 C CA . ALA A 1 84 ? -9.812 -0.249 0.112 1.00 98.50 84 ALA A CA 1
ATOM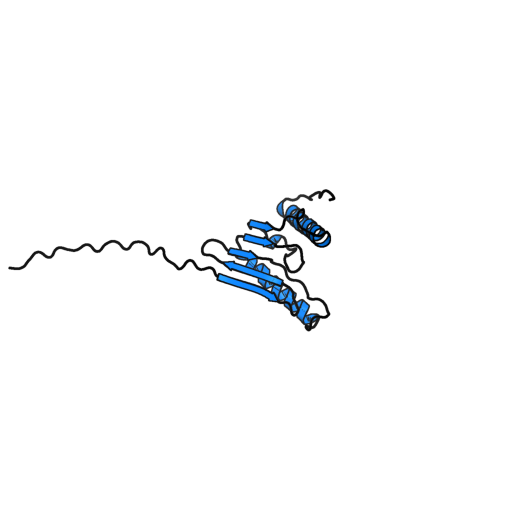 632 C C . ALA A 1 84 ? -11.081 0.575 0.359 1.00 98.50 84 ALA A C 1
ATOM 634 O O . ALA A 1 84 ? -11.227 1.180 1.417 1.00 98.50 84 ALA A O 1
ATOM 635 N N . ARG A 1 85 ? -12.042 0.548 -0.576 1.00 98.00 85 ARG A N 1
ATOM 636 C CA . ARG A 1 85 ? -13.363 1.182 -0.398 1.00 98.00 85 ARG A CA 1
ATOM 637 C C . ARG A 1 85 ? -14.152 0.632 0.792 1.00 98.00 85 ARG A C 1
ATOM 639 O O . ARG A 1 85 ? -15.001 1.345 1.310 1.00 98.00 85 ARG A O 1
ATOM 646 N N . ARG A 1 86 ? -13.897 -0.619 1.184 1.00 96.81 86 ARG A N 1
ATOM 647 C CA . ARG A 1 86 ? -14.570 -1.305 2.298 1.00 96.81 86 ARG A CA 1
ATOM 648 C C . ARG A 1 86 ? -13.769 -1.263 3.598 1.00 96.81 86 ARG A C 1
ATOM 650 O O . ARG A 1 86 ? -14.283 -1.695 4.614 1.00 96.81 86 ARG A O 1
ATOM 657 N N . ALA A 1 87 ? -12.516 -0.820 3.549 1.00 98.50 87 ALA A N 1
ATOM 658 C CA . ALA A 1 87 ? -11.646 -0.798 4.712 1.00 98.50 87 ALA A CA 1
ATOM 659 C C . ALA A 1 87 ? -11.937 0.417 5.598 1.00 98.50 87 ALA A C 1
ATOM 661 O O . ALA A 1 87 ? -12.242 1.495 5.094 1.00 98.50 87 ALA A O 1
ATOM 662 N N . ASP A 1 88 ? -11.753 0.257 6.899 1.00 98.69 88 ASP A N 1
ATOM 663 C CA . ASP A 1 88 ? -11.724 1.345 7.880 1.00 98.69 88 ASP A CA 1
ATOM 664 C C . ASP A 1 88 ? -10.272 1.707 8.213 1.00 98.69 88 ASP A C 1
ATOM 666 O O . ASP A 1 88 ? -9.902 2.880 8.340 1.00 98.69 88 ASP A O 1
ATOM 670 N N . VAL A 1 89 ? -9.425 0.675 8.284 1.00 98.88 89 VAL A N 1
ATOM 671 C CA . VAL A 1 89 ? -8.002 0.759 8.611 1.00 98.88 89 VAL A CA 1
ATOM 672 C C . VAL A 1 89 ? -7.176 0.223 7.448 1.00 98.88 89 VAL A C 1
ATOM 674 O O . VAL A 1 89 ? -7.504 -0.805 6.855 1.00 98.88 89 VAL A O 1
ATOM 677 N N . ILE A 1 90 ? -6.070 0.895 7.141 1.00 98.88 90 ILE A N 1
ATOM 678 C CA . ILE A 1 90 ? -5.063 0.413 6.198 1.00 98.88 90 ILE A CA 1
ATOM 679 C C . ILE A 1 90 ? -3.732 0.254 6.919 1.00 98.88 90 ILE A C 1
ATOM 681 O O . ILE A 1 90 ? -3.275 1.172 7.599 1.00 98.88 90 ILE A O 1
ATOM 685 N N . VAL A 1 91 ? -3.092 -0.896 6.732 1.00 98.94 91 VAL A N 1
ATOM 686 C CA . VAL A 1 91 ? -1.748 -1.184 7.232 1.00 98.94 91 VAL A CA 1
ATOM 687 C C . VAL A 1 91 ? -0.764 -1.167 6.067 1.00 98.94 91 VAL A C 1
ATOM 689 O O . VAL A 1 91 ? -1.013 -1.799 5.043 1.00 98.94 91 VAL A O 1
ATOM 692 N N . VAL A 1 92 ? 0.358 -0.465 6.233 1.00 98.75 92 VAL A N 1
ATOM 693 C CA . VAL A 1 92 ? 1.523 -0.540 5.337 1.00 98.75 92 VAL A CA 1
ATOM 694 C C . VAL A 1 92 ? 2.715 -1.020 6.154 1.00 98.75 92 VAL A C 1
ATOM 696 O O . VAL A 1 92 ? 3.319 -0.256 6.916 1.00 98.75 92 VAL A O 1
ATOM 699 N N . SER A 1 93 ? 3.041 -2.302 6.008 1.00 98.31 93 SER A N 1
ATOM 700 C CA . SER A 1 93 ? 4.068 -2.983 6.797 1.00 98.31 93 SER A CA 1
ATOM 701 C C . SER A 1 93 ? 5.480 -2.501 6.463 1.00 98.31 93 SER A C 1
ATOM 703 O O . SER A 1 93 ? 6.324 -2.414 7.356 1.00 98.31 93 SER A O 1
ATOM 705 N N . HIS A 1 94 ? 5.744 -2.173 5.193 1.00 97.88 94 HIS A N 1
ATOM 706 C CA . HIS A 1 94 ? 7.022 -1.654 4.705 1.00 97.88 94 HIS A CA 1
ATOM 707 C C . HIS A 1 94 ? 6.914 -1.091 3.272 1.00 97.88 94 HIS A C 1
ATOM 709 O O . HIS A 1 94 ? 5.856 -1.132 2.647 1.00 97.88 94 HIS A O 1
ATOM 715 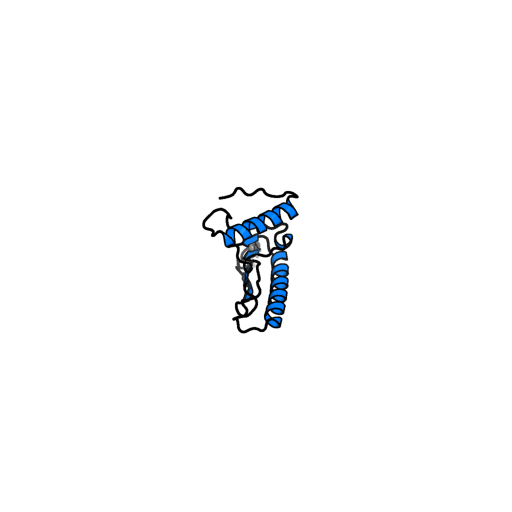N N . TYR A 1 95 ? 8.017 -0.555 2.732 1.00 98.00 95 TYR A N 1
ATOM 716 C CA . TYR A 1 95 ? 8.005 0.287 1.523 1.00 98.00 95 TYR A CA 1
ATOM 717 C C . TYR A 1 95 ? 8.592 -0.397 0.282 1.00 98.00 95 TYR A C 1
ATOM 719 O O . TYR A 1 95 ? 9.447 0.142 -0.432 1.00 98.00 95 TYR A O 1
ATOM 727 N N . HIS A 1 96 ? 8.113 -1.600 -0.015 1.00 97.06 96 HIS A N 1
ATOM 728 C CA . HIS A 1 96 ? 8.263 -2.207 -1.338 1.00 97.06 96 HIS A CA 1
ATOM 729 C C . HIS A 1 96 ? 7.025 -1.926 -2.204 1.00 97.06 96 HIS A C 1
ATOM 731 O O . HIS A 1 96 ? 5.924 -1.771 -1.688 1.00 97.06 96 HIS A O 1
ATOM 737 N N . TRP A 1 97 ? 7.198 -1.812 -3.526 1.00 96.50 97 TRP A N 1
ATOM 738 C CA . TRP A 1 97 ? 6.126 -1.382 -4.445 1.00 96.50 97 TRP A CA 1
ATOM 739 C C . TRP A 1 97 ? 4.909 -2.322 -4.480 1.00 96.50 97 TRP A C 1
ATOM 741 O O . TRP A 1 97 ? 3.830 -1.934 -4.916 1.00 96.50 97 TRP A O 1
ATOM 751 N N . ASP A 1 98 ? 5.083 -3.556 -4.027 1.00 97.38 98 ASP A N 1
ATOM 752 C CA . ASP A 1 98 ? 4.061 -4.585 -3.873 1.00 97.38 98 ASP A CA 1
ATOM 753 C C . ASP A 1 98 ? 3.349 -4.565 -2.507 1.00 97.38 98 ASP A C 1
ATOM 755 O O . ASP A 1 98 ? 2.432 -5.354 -2.310 1.00 97.38 98 ASP A O 1
ATOM 759 N N . HIS A 1 99 ? 3.704 -3.644 -1.601 1.00 98.25 99 HIS A N 1
ATOM 760 C CA . HIS A 1 99 ? 3.088 -3.507 -0.269 1.00 98.25 99 HIS A CA 1
ATOM 761 C C . HIS A 1 99 ? 2.330 -2.189 -0.055 1.00 98.25 99 HIS A C 1
ATOM 763 O O . HIS A 1 99 ? 1.568 -2.058 0.895 1.00 98.25 99 HIS A O 1
ATOM 769 N N . PHE A 1 100 ? 2.483 -1.206 -0.940 1.00 98.44 100 PHE A N 1
ATOM 770 C CA . PHE A 1 100 ? 1.695 0.024 -0.895 1.00 98.44 100 PHE A CA 1
ATOM 771 C C . PHE A 1 100 ? 1.363 0.518 -2.301 1.00 98.44 100 PHE A C 1
ATOM 773 O O . PHE A 1 100 ? 2.058 0.217 -3.272 1.00 98.44 100 PHE A O 1
ATOM 780 N N . THR A 1 101 ? 0.310 1.321 -2.409 1.00 97.50 101 THR A N 1
ATOM 781 C CA . THR A 1 101 ? -0.015 2.063 -3.628 1.00 97.50 101 THR A CA 1
ATOM 782 C C . THR A 1 101 ? 0.394 3.526 -3.504 1.00 97.50 101 THR A C 1
ATOM 784 O O . THR A 1 101 ? 0.365 4.114 -2.422 1.00 97.50 101 THR A O 1
ATOM 787 N N . ARG A 1 102 ? 0.757 4.121 -4.642 1.00 96.31 102 ARG A N 1
ATOM 788 C CA . ARG A 1 102 ? 1.037 5.557 -4.779 1.00 96.31 102 ARG A CA 1
ATOM 789 C C . ARG A 1 102 ? -0.226 6.384 -5.009 1.00 96.31 102 ARG A C 1
ATOM 791 O O . ARG A 1 102 ? -0.132 7.603 -5.052 1.00 96.31 102 ARG A O 1
ATOM 798 N N . ASP A 1 103 ? -1.369 5.734 -5.198 1.00 97.31 103 ASP A N 1
ATOM 799 C CA . ASP A 1 103 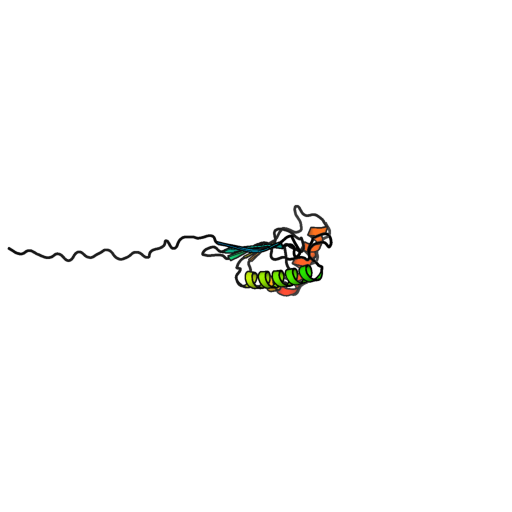? -2.660 6.402 -5.292 1.00 97.31 103 ASP A CA 1
ATOM 800 C C . ASP A 1 103 ? -3.081 6.879 -3.889 1.00 97.31 103 ASP A C 1
ATOM 802 O O . ASP A 1 103 ? -3.377 6.037 -3.037 1.00 97.31 103 ASP A O 1
ATOM 806 N N . PRO A 1 104 ? -3.067 8.196 -3.607 1.00 97.19 104 PRO A N 1
ATOM 807 C CA . PRO A 1 104 ? -3.402 8.701 -2.285 1.00 97.19 104 PRO A CA 1
ATOM 808 C C . PRO A 1 104 ? -4.868 8.431 -1.932 1.00 97.19 104 PRO A C 1
ATOM 810 O O . PRO A 1 104 ? -5.161 8.206 -0.759 1.00 97.19 104 PRO A O 1
ATOM 813 N N . ASP A 1 105 ? -5.783 8.382 -2.908 1.00 97.19 105 ASP A N 1
ATOM 814 C CA . ASP A 1 105 ? -7.219 8.237 -2.642 1.00 97.19 105 ASP A CA 1
ATOM 815 C C . ASP A 1 105 ? -7.575 6.894 -1.996 1.00 97.19 105 ASP A C 1
ATOM 817 O O . ASP A 1 105 ? -8.560 6.813 -1.262 1.00 97.19 105 ASP A O 1
ATOM 821 N N . VAL A 1 106 ? -6.733 5.867 -2.165 1.00 98.31 106 VAL A N 1
ATOM 822 C CA . VAL A 1 106 ? -6.857 4.588 -1.444 1.00 98.31 106 VAL A CA 1
ATOM 823 C C . VAL A 1 106 ? -6.817 4.774 0.077 1.00 98.31 106 VAL A C 1
ATOM 825 O O . VAL A 1 106 ? -7.481 4.029 0.791 1.00 98.31 106 VAL A O 1
ATOM 828 N N . TYR A 1 107 ? -6.108 5.787 0.577 1.00 98.44 107 TYR A N 1
ATOM 829 C CA . TYR A 1 107 ? -5.948 6.059 2.010 1.00 98.44 107 TYR A CA 1
ATOM 830 C C . TYR A 1 107 ? -6.917 7.124 2.541 1.00 98.44 107 TYR A C 1
ATOM 832 O O . TYR A 1 107 ? -6.876 7.471 3.722 1.00 98.44 107 TYR A O 1
ATOM 840 N N . ARG A 1 108 ? -7.791 7.672 1.689 1.00 97.44 108 ARG A N 1
ATOM 841 C CA . ARG A 1 108 ? -8.695 8.764 2.065 1.00 97.44 108 ARG A CA 1
ATOM 842 C C . ARG A 1 108 ? -9.734 8.296 3.089 1.00 97.44 108 ARG A C 1
ATOM 844 O O . ARG A 1 108 ? -10.447 7.312 2.874 1.00 97.44 108 ARG A O 1
ATOM 851 N N . ASN A 1 109 ? -9.879 9.064 4.171 1.00 97.06 109 ASN A N 1
ATOM 852 C CA . ASN A 1 109 ? -10.816 8.786 5.267 1.00 97.06 109 ASN A CA 1
ATOM 853 C C . ASN A 1 109 ? -10.612 7.378 5.862 1.00 97.06 109 ASN A C 1
ATOM 855 O O . ASN A 1 109 ? -11.580 6.646 6.069 1.00 97.06 109 ASN A O 1
ATOM 859 N N . LYS A 1 110 ? -9.351 6.970 6.039 1.00 98.25 110 LYS A N 1
ATOM 860 C CA . LYS A 1 110 ? -8.946 5.705 6.666 1.00 98.25 110 LYS A CA 1
ATOM 861 C C . LYS A 1 110 ? -7.994 6.000 7.815 1.00 98.25 110 LYS A C 1
ATOM 863 O O . LYS A 1 110 ? -7.209 6.947 7.731 1.00 98.25 110 LYS A O 1
ATOM 868 N N . LEU A 1 111 ? -8.002 5.157 8.843 1.00 98.62 111 LEU A N 1
ATOM 869 C CA . LEU A 1 111 ? -6.882 5.113 9.778 1.00 98.62 111 LEU A CA 1
ATOM 870 C C . LEU A 1 111 ? -5.703 4.420 9.085 1.00 98.62 111 LEU A C 1
ATOM 872 O O . LEU A 1 111 ? -5.806 3.258 8.702 1.00 98.62 111 LEU A O 1
ATOM 876 N N . LEU A 1 112 ? -4.585 5.124 8.914 1.00 98.56 112 LEU A N 1
ATOM 877 C CA . LEU A 1 112 ? -3.376 4.575 8.301 1.00 98.56 112 LEU A CA 1
ATOM 878 C C . LEU A 1 112 ? -2.352 4.192 9.375 1.00 98.56 112 LEU A C 1
ATOM 880 O O . LEU A 1 112 ? -1.798 5.057 10.051 1.00 98.56 112 LEU A O 1
ATOM 884 N N . LEU A 1 113 ? -2.058 2.898 9.478 1.00 98.75 113 LEU A N 1
ATOM 885 C CA . LEU A 1 113 ? -0.986 2.346 10.303 1.00 98.75 113 LEU A CA 1
ATOM 886 C C . LEU A 1 113 ? 0.200 2.000 9.395 1.00 98.75 113 LEU A C 1
ATOM 888 O O . LEU A 1 113 ? 0.240 0.939 8.775 1.00 98.75 113 LEU A O 1
ATOM 892 N N . ALA A 1 114 ? 1.159 2.915 9.272 1.00 98.06 114 ALA A N 1
ATOM 893 C CA . ALA A 1 114 ? 2.294 2.764 8.363 1.00 98.06 114 ALA A CA 1
ATOM 894 C C . ALA A 1 114 ? 3.630 2.702 9.111 1.00 98.06 114 ALA A C 1
ATOM 896 O O . ALA A 1 114 ? 3.832 3.380 10.121 1.00 98.06 114 ALA A O 1
ATOM 897 N N . LYS A 1 115 ? 4.563 1.900 8.588 1.00 97.25 115 LYS A N 1
ATOM 898 C CA . LYS A 1 115 ? 5.919 1.749 9.128 1.00 97.25 115 LYS A CA 1
ATOM 899 C C . LYS A 1 115 ? 6.628 3.097 9.291 1.00 97.25 115 LYS A C 1
ATOM 901 O O . LYS A 1 115 ? 6.740 3.861 8.336 1.00 97.25 115 LYS A O 1
ATOM 906 N N . ASN A 1 116 ? 7.193 3.344 10.476 1.00 94.75 116 ASN A N 1
ATOM 907 C CA . ASN A 1 116 ? 7.989 4.542 10.752 1.00 94.75 116 ASN A CA 1
ATOM 908 C C . ASN A 1 116 ? 9.162 4.672 9.744 1.00 94.75 116 ASN A C 1
ATOM 910 O O . ASN A 1 116 ? 10.019 3.781 9.704 1.00 94.75 116 ASN A O 1
ATOM 914 N N . PRO A 1 117 ? 9.245 5.767 8.957 1.00 92.38 117 PRO A N 1
ATOM 915 C CA . PRO A 1 117 ? 10.301 5.973 7.959 1.00 92.38 117 PRO A CA 1
ATOM 916 C C . PRO A 1 117 ? 11.682 6.257 8.575 1.00 92.38 117 PRO A C 1
ATOM 918 O O . PRO A 1 117 ? 12.672 6.356 7.848 1.00 92.38 117 PRO A O 1
ATOM 921 N N . ASN A 1 118 ? 11.760 6.399 9.902 1.00 91.31 118 ASN A N 1
ATOM 922 C CA . ASN A 1 118 ? 12.968 6.727 10.653 1.00 91.31 118 ASN A CA 1
ATOM 923 C C . ASN A 1 118 ? 13.423 5.615 11.610 1.00 91.31 118 ASN A C 1
ATOM 925 O O . ASN A 1 118 ? 14.320 5.864 12.412 1.00 91.31 118 ASN A O 1
ATOM 929 N N . GLU A 1 119 ? 12.904 4.389 11.514 1.00 93.81 119 GLU A N 1
ATOM 930 C CA . GLU A 1 119 ? 13.317 3.280 12.392 1.00 93.81 119 GLU A CA 1
ATOM 931 C C . GLU A 1 119 ? 13.379 1.950 11.645 1.00 93.81 119 GLU A C 1
ATOM 933 O O . GLU A 1 119 ? 12.450 1.612 10.915 1.00 93.81 119 GLU A O 1
ATOM 938 N N . TYR A 1 120 ? 14.436 1.161 11.872 1.00 93.25 120 TYR A N 1
ATOM 939 C CA . TYR A 1 120 ? 14.601 -0.198 11.324 1.00 93.25 120 TYR A CA 1
ATOM 940 C C . TYR A 1 120 ? 14.256 -0.296 9.823 1.00 93.25 120 TYR A C 1
ATOM 942 O O . TYR A 1 120 ? 13.415 -1.091 9.408 1.00 93.25 120 TYR A O 1
ATOM 950 N N . ILE A 1 121 ? 14.855 0.584 9.017 1.00 94.44 121 ILE A N 1
ATOM 951 C CA . ILE A 1 121 ? 14.554 0.754 7.592 1.00 94.44 121 ILE A CA 1
ATOM 952 C C . ILE A 1 121 ? 15.833 1.109 6.829 1.00 94.44 121 ILE A C 1
ATOM 954 O O . ILE A 1 121 ? 16.621 1.937 7.291 1.00 94.44 121 ILE A O 1
ATOM 958 N N . ASN A 1 122 ? 16.033 0.472 5.673 1.00 95.06 122 ASN A N 1
ATOM 959 C CA . ASN A 1 122 ? 17.154 0.761 4.777 1.00 95.06 122 ASN A CA 1
ATOM 960 C C . ASN A 1 122 ? 16.876 1.991 3.892 1.00 95.06 122 ASN A C 1
ATOM 962 O O . ASN A 1 122 ? 15.730 2.425 3.762 1.00 95.06 122 ASN A O 1
ATOM 966 N N . ASP A 1 123 ? 17.908 2.521 3.234 1.00 93.88 123 ASP A N 1
ATOM 967 C CA . ASP A 1 123 ? 17.807 3.771 2.468 1.00 93.88 123 ASP A CA 1
ATOM 968 C C . ASP A 1 123 ? 16.835 3.698 1.287 1.00 93.88 123 ASP A C 1
ATOM 970 O O . ASP A 1 123 ? 16.100 4.651 1.023 1.00 93.88 123 ASP A O 1
ATOM 974 N N . SER A 1 124 ? 16.771 2.553 0.598 1.00 95.31 124 SER A N 1
ATOM 975 C CA . SER A 1 124 ? 15.855 2.359 -0.533 1.00 95.31 124 SER A CA 1
ATOM 976 C C . SER A 1 124 ? 14.393 2.431 -0.089 1.00 95.31 124 SER A C 1
ATOM 978 O O . SER A 1 124 ? 13.578 3.129 -0.697 1.00 95.31 124 SER A O 1
ATOM 980 N N . GLN A 1 125 ? 14.067 1.746 1.008 1.00 96.12 125 GLN A N 1
ATOM 981 C CA . GLN A 1 125 ? 12.739 1.790 1.606 1.00 96.12 125 GLN A CA 1
ATOM 982 C C . GLN A 1 125 ? 12.446 3.169 2.201 1.00 96.12 125 GLN A C 1
ATOM 984 O O . GLN A 1 125 ? 11.346 3.679 2.010 1.00 96.12 125 GLN A O 1
ATOM 989 N N . ARG A 1 126 ? 13.426 3.817 2.846 1.00 94.75 126 ARG A N 1
ATOM 990 C CA . ARG A 1 126 ? 13.265 5.173 3.391 1.00 94.75 126 ARG A CA 1
ATOM 991 C C . ARG A 1 126 ? 12.944 6.184 2.298 1.00 94.75 126 ARG A C 1
ATOM 993 O O . ARG A 1 126 ? 12.029 6.980 2.476 1.00 94.75 126 ARG A O 1
ATOM 1000 N N . LYS A 1 127 ? 13.637 6.137 1.156 1.00 94.56 127 LYS A N 1
ATOM 1001 C CA . LYS A 1 127 ? 13.338 7.006 0.006 1.00 94.56 127 LYS A CA 1
ATOM 1002 C C . LYS A 1 127 ? 11.881 6.856 -0.440 1.00 94.56 127 LYS A C 1
ATOM 1004 O O . LYS A 1 127 ? 11.179 7.848 -0.602 1.00 94.56 127 LYS A O 1
ATOM 1009 N N . ARG A 1 128 ? 11.407 5.617 -0.580 1.00 96.81 128 ARG A N 1
ATOM 1010 C CA . ARG A 1 128 ? 10.016 5.329 -0.967 1.00 96.81 128 ARG A CA 1
ATOM 1011 C C . ARG A 1 128 ? 9.016 5.761 0.103 1.00 96.81 128 ARG A C 1
ATOM 1013 O O . ARG A 1 128 ? 7.954 6.262 -0.242 1.00 96.81 128 ARG A O 1
ATOM 1020 N N . ALA A 1 129 ? 9.368 5.628 1.380 1.00 96.00 129 ALA A N 1
ATOM 1021 C CA . ALA A 1 129 ? 8.563 6.129 2.487 1.00 96.00 129 ALA A CA 1
ATOM 1022 C C . ALA A 1 129 ? 8.427 7.657 2.438 1.00 96.00 129 ALA A C 1
ATOM 1024 O O . ALA A 1 129 ? 7.328 8.188 2.556 1.00 96.00 129 ALA A O 1
ATOM 1025 N N . VAL A 1 130 ? 9.533 8.369 2.204 1.00 94.25 130 VAL A N 1
ATOM 1026 C CA . VAL A 1 130 ? 9.547 9.829 2.029 1.00 94.25 130 VAL A CA 1
ATOM 1027 C C . VAL A 1 130 ? 8.637 10.243 0.875 1.00 94.25 130 VAL A C 1
ATOM 1029 O O . VAL A 1 130 ? 7.797 11.124 1.054 1.00 94.25 130 VAL A O 1
ATOM 1032 N N . GLU A 1 131 ? 8.743 9.583 -0.281 1.00 95.12 131 GLU A N 1
ATOM 1033 C CA . GLU A 1 131 ? 7.854 9.821 -1.427 1.00 95.12 131 GLU A CA 1
ATOM 1034 C C . GLU A 1 131 ? 6.381 9.552 -1.076 1.00 95.12 131 GLU A C 1
ATOM 1036 O O . GLU A 1 131 ? 5.510 10.356 -1.410 1.00 95.12 131 GLU A O 1
ATOM 1041 N N . PHE A 1 132 ? 6.107 8.456 -0.364 1.00 97.00 132 PHE A N 1
ATOM 1042 C CA . PHE A 1 132 ? 4.771 8.068 0.082 1.00 97.00 132 PHE A CA 1
ATOM 1043 C C . PHE A 1 132 ? 4.133 9.123 0.995 1.00 97.00 132 PHE A C 1
ATOM 1045 O O . PHE A 1 132 ? 3.068 9.649 0.670 1.00 97.00 132 PHE A O 1
ATOM 1052 N N . TYR A 1 133 ? 4.799 9.498 2.089 1.00 95.38 133 TYR A N 1
ATOM 1053 C CA . TYR A 1 133 ? 4.289 10.513 3.015 1.00 95.38 133 TYR A CA 1
ATOM 1054 C C . TYR A 1 133 ? 4.190 11.894 2.363 1.00 95.38 133 TYR A C 1
ATOM 1056 O O . TYR A 1 133 ? 3.205 12.596 2.584 1.00 95.38 133 TYR A O 1
ATOM 1064 N N . SER A 1 134 ? 5.160 12.270 1.521 1.00 94.44 134 SER A N 1
ATOM 1065 C CA . SER A 1 134 ? 5.115 13.535 0.770 1.00 94.44 134 SER A CA 1
ATOM 1066 C C . SER A 1 134 ? 3.878 13.612 -0.117 1.00 94.44 134 SER A C 1
ATOM 1068 O O . SER A 1 134 ? 3.215 14.646 -0.161 1.00 94.44 134 SER A O 1
ATOM 1070 N N . ASN A 1 135 ? 3.550 12.515 -0.805 1.00 95.94 135 ASN A N 1
ATOM 1071 C CA . ASN A 1 135 ? 2.369 12.437 -1.655 1.00 95.94 135 ASN A CA 1
ATOM 1072 C C . ASN A 1 135 ? 1.078 12.585 -0.837 1.00 95.94 135 ASN A C 1
ATOM 1074 O O . ASN A 1 135 ? 0.244 13.418 -1.174 1.00 95.94 135 ASN A O 1
ATOM 1078 N N . LEU A 1 136 ? 0.946 11.859 0.280 1.00 95.69 136 LEU A N 1
ATOM 1079 C CA . LEU A 1 136 ? -0.225 11.973 1.160 1.00 95.69 136 LEU A CA 1
ATOM 1080 C C . LEU A 1 136 ? -0.393 13.391 1.719 1.00 95.69 136 LEU A C 1
ATOM 1082 O O . LEU A 1 136 ? -1.490 13.945 1.695 1.00 95.69 136 LEU A O 1
ATOM 1086 N N . TRP A 1 137 ? 0.692 14.001 2.193 1.00 94.25 137 TRP A N 1
ATOM 1087 C CA . TRP A 1 137 ? 0.657 15.331 2.804 1.00 94.25 137 TRP A CA 1
ATOM 1088 C C . TRP A 1 137 ? 0.367 16.432 1.795 1.00 94.25 137 TRP A C 1
ATOM 1090 O O . TRP A 1 137 ? -0.386 17.361 2.083 1.00 94.25 137 TRP A O 1
ATOM 1100 N N . LYS A 1 138 ? 0.903 16.299 0.581 1.00 95.12 138 LYS A N 1
ATOM 1101 C CA . LYS A 1 138 ? 0.580 17.203 -0.518 1.00 95.12 138 LYS A CA 1
ATOM 1102 C C . LYS A 1 138 ? -0.890 17.080 -0.908 1.00 95.12 138 LYS A C 1
ATOM 1104 O O . LYS A 1 138 ? -1.560 18.100 -1.033 1.00 95.12 138 LYS A O 1
ATOM 1109 N N . THR A 1 139 ? -1.399 15.857 -1.067 1.00 96.25 139 THR A N 1
ATOM 1110 C CA . THR A 1 139 ? -2.780 15.614 -1.510 1.00 96.25 139 THR A CA 1
ATOM 1111 C C . THR A 1 139 ? -3.822 15.995 -0.461 1.00 96.25 139 THR A C 1
ATOM 1113 O O . THR A 1 139 ? -4.845 16.575 -0.816 1.00 96.25 139 THR A O 1
ATOM 1116 N N . PHE A 1 140 ? -3.596 15.677 0.815 1.00 94.94 140 PHE A N 1
ATOM 1117 C CA . PHE A 1 140 ? -4.594 15.882 1.873 1.00 94.94 140 PHE A CA 1
ATOM 1118 C C . PHE A 1 140 ? -4.333 17.107 2.748 1.00 94.94 140 PHE A C 1
ATOM 1120 O O . PHE A 1 140 ? -5.276 17.690 3.272 1.00 94.94 140 PHE A O 1
ATOM 1127 N N . GLY A 1 141 ? -3.070 17.501 2.910 1.00 91.81 141 GLY A N 1
ATOM 1128 C CA . GLY A 1 141 ? -2.661 18.641 3.733 1.00 91.81 141 GLY A CA 1
ATOM 1129 C C . GLY A 1 141 ? -2.303 19.901 2.941 1.00 91.81 141 GLY A C 1
ATOM 1130 O O . GLY A 1 141 ? -2.079 20.944 3.553 1.00 91.81 141 GLY A O 1
ATOM 1131 N N . GLY A 1 142 ? -2.210 19.826 1.606 1.00 91.25 142 GLY A N 1
ATOM 1132 C CA . GLY A 1 142 ? -1.885 20.966 0.738 1.00 91.25 142 GLY A CA 1
ATOM 1133 C C . GLY A 1 142 ? -0.470 21.526 0.924 1.00 91.25 142 GLY A C 1
ATOM 1134 O O . GLY A 1 142 ? -0.196 22.650 0.509 1.00 91.25 142 GLY A O 1
ATOM 1135 N N . LYS A 1 143 ? 0.431 20.777 1.571 1.00 88.38 143 LYS A N 1
ATOM 1136 C CA . LYS A 1 143 ? 1.786 21.228 1.921 1.00 88.38 143 LYS A CA 1
ATOM 1137 C C . LYS A 1 143 ? 2.832 20.220 1.468 1.00 88.38 143 LYS A C 1
ATOM 1139 O O . LYS A 1 143 ? 2.582 19.018 1.430 1.00 88.38 143 LYS A O 1
ATOM 1144 N N . THR A 1 144 ? 4.031 20.709 1.182 1.00 86.62 144 THR A N 1
ATOM 1145 C CA . THR A 1 144 ? 5.210 19.859 0.985 1.00 86.62 144 THR A CA 1
ATOM 1146 C C . THR A 1 144 ? 5.856 19.585 2.341 1.00 86.62 144 THR A C 1
ATOM 1148 O O . THR A 1 144 ? 5.962 20.494 3.162 1.00 86.62 144 THR A O 1
ATOM 1151 N N . ILE A 1 145 ? 6.270 18.341 2.589 1.00 83.06 145 ILE A N 1
ATOM 1152 C CA . ILE A 1 145 ? 7.049 17.996 3.783 1.00 83.06 145 ILE A CA 1
ATOM 1153 C C . ILE A 1 145 ? 8.527 18.253 3.489 1.00 83.06 145 ILE A C 1
ATOM 1155 O O . ILE A 1 145 ? 9.060 17.743 2.504 1.00 83.06 145 ILE A O 1
ATOM 1159 N N . GLU A 1 146 ? 9.200 18.980 4.375 1.00 79.50 146 GLU A N 1
ATOM 1160 C CA . GLU A 1 146 ? 10.660 19.004 4.418 1.00 79.50 146 GLU A CA 1
ATOM 1161 C C . GLU A 1 146 ? 11.169 17.836 5.261 1.00 79.50 146 GLU A C 1
ATOM 1163 O O . GLU A 1 146 ? 10.923 17.751 6.466 1.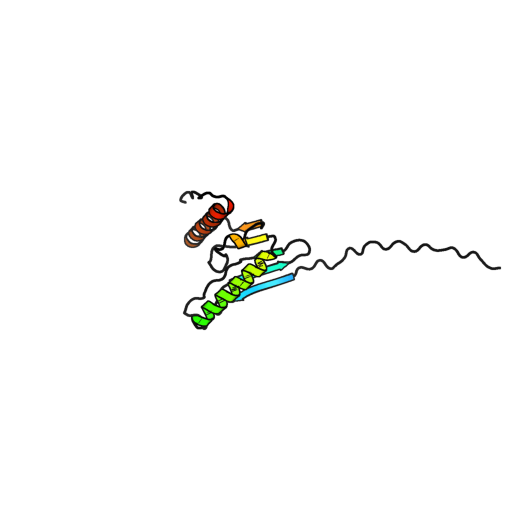00 79.50 146 GLU A O 1
ATOM 1168 N N . PHE A 1 147 ? 11.885 16.913 4.624 1.00 76.00 147 PHE A N 1
ATOM 1169 C CA . PHE A 1 147 ? 12.551 15.831 5.334 1.00 76.00 147 PHE A CA 1
ATOM 1170 C C . PHE A 1 147 ? 13.962 16.252 5.705 1.00 76.00 147 PHE A C 1
ATOM 1172 O O . PHE A 1 147 ? 14.762 16.608 4.841 1.00 76.00 147 PHE A O 1
ATOM 1179 N N . LYS A 1 148 ? 14.294 16.138 6.992 1.00 74.88 148 LYS A N 1
ATOM 1180 C CA . LYS A 1 148 ? 15.683 16.265 7.419 1.00 74.88 148 LYS A CA 1
ATOM 1181 C C . LYS A 1 148 ? 16.484 15.058 6.904 1.00 74.88 148 LYS A C 1
ATOM 1183 O O . LYS A 1 148 ? 16.005 13.914 7.011 1.00 74.88 148 LYS A O 1
ATOM 1188 N N . PRO A 1 149 ? 17.676 15.288 6.326 1.00 70.50 149 PRO A N 1
ATOM 1189 C CA . PRO A 1 149 ? 18.633 14.221 6.081 1.00 70.50 149 PRO A CA 1
ATOM 1190 C C . PRO A 1 149 ? 18.890 13.442 7.373 1.00 70.50 149 PRO A C 1
ATOM 1192 O O . PRO A 1 149 ? 18.785 13.999 8.468 1.00 70.50 149 PRO A O 1
ATOM 1195 N N . ARG A 1 150 ? 19.144 12.145 7.221 1.00 69.06 150 ARG A N 1
ATOM 1196 C CA . ARG A 1 150 ? 19.592 11.290 8.318 1.00 69.06 150 ARG A CA 1
ATOM 1197 C C . ARG A 1 150 ? 21.099 11.397 8.461 1.00 69.06 150 ARG A C 1
ATOM 1199 O O . ARG A 1 150 ? 21.745 11.568 7.404 1.00 69.06 150 ARG A O 1
#

Radius of gyration: 24.17 Å; chains: 1; bounding box: 83×51×63 Å